Protein AF-A0A6N9V3D1-F1 (afdb_monomer)

pLDDT: mean 88.75, std 15.14, range [39.34, 98.69]

Mean predicted aligned error: 6.34 Å

Nearest PDB structures (foldseek):
  3opk-assembly1_A  TM=4.059E-01  e=7.162E-02  Salmonella enterica subsp. enterica serovar Typhimurium str. LT2
  3opk-assembly1_B  TM=4.345E-01  e=9.261E-02  Salmonella enterica subsp. enterica serovar Typhimurium str. LT2
  5mmm-assembly1_f  TM=3.338E-01  e=3.767E-02  Spinacia oleracea
  1osc-assembly3_E  TM=3.921E-01  e=1.277E-01  Rattus norvegicus
  4dq0-assembly1_A  TM=4.261E-01  e=1.564E+00  Escherichia coli O157:H7 str. Sakai

Structure (mmCIF, N/CA/C/O backbone):
data_AF-A0A6N9V3D1-F1
#
_entry.id   AF-A0A6N9V3D1-F1
#
loop_
_atom_site.group_PDB
_atom_site.id
_atom_site.type_symbol
_atom_site.label_atom_id
_atom_site.label_alt_id
_atom_site.label_comp_id
_atom_site.label_asym_id
_atom_site.label_entity_id
_atom_site.label_seq_id
_atom_site.pdbx_PDB_ins_code
_atom_site.Cartn_x
_atom_site.Cartn_y
_atom_site.Cartn_z
_atom_site.occupancy
_atom_site.B_iso_or_equiv
_atom_site.auth_seq_id
_atom_site.auth_comp_id
_atom_site.auth_asym_id
_atom_site.auth_atom_id
_atom_site.pdbx_PDB_model_num
ATOM 1 N N . ASP A 1 1 ? -20.544 15.950 12.264 1.00 56.53 1 ASP A N 1
ATOM 2 C CA . ASP A 1 1 ? -19.674 14.764 12.290 1.00 56.53 1 ASP A CA 1
ATOM 3 C C . ASP A 1 1 ? -20.059 13.751 11.237 1.00 56.53 1 ASP A C 1
ATOM 5 O O . ASP A 1 1 ? -20.995 12.992 11.438 1.00 56.53 1 ASP A O 1
ATOM 9 N N . GLN A 1 2 ? -19.350 13.744 10.110 1.00 68.81 2 GLN A N 1
ATOM 10 C CA . GLN A 1 2 ? -19.211 12.528 9.310 1.00 68.81 2 GLN A CA 1
ATOM 11 C C . GLN A 1 2 ? -17.824 11.979 9.624 1.00 68.81 2 GLN A C 1
ATOM 13 O O . GLN A 1 2 ? -16.835 12.691 9.456 1.00 68.81 2 GLN A O 1
ATOM 18 N N . ARG A 1 3 ? -17.765 10.756 10.147 1.00 84.12 3 ARG A N 1
ATOM 19 C CA . ARG A 1 3 ? -16.516 10.009 10.306 1.00 84.12 3 ARG A CA 1
ATOM 20 C C . ARG A 1 3 ? -16.415 9.030 9.142 1.00 84.12 3 ARG A C 1
ATOM 22 O O . ARG A 1 3 ? -17.437 8.584 8.626 1.00 84.12 3 ARG A O 1
ATOM 29 N N . PHE A 1 4 ? -15.198 8.745 8.698 1.00 91.00 4 PHE A N 1
ATOM 30 C CA . PHE A 1 4 ? -14.980 7.700 7.705 1.00 91.00 4 PHE A CA 1
ATOM 31 C C . PHE A 1 4 ? -14.994 6.343 8.404 1.00 91.00 4 PHE A C 1
ATOM 33 O O . PHE A 1 4 ? -14.264 6.161 9.370 1.00 91.00 4 PHE A O 1
ATOM 40 N N . GLU A 1 5 ? -15.777 5.400 7.886 1.00 94.38 5 GLU A N 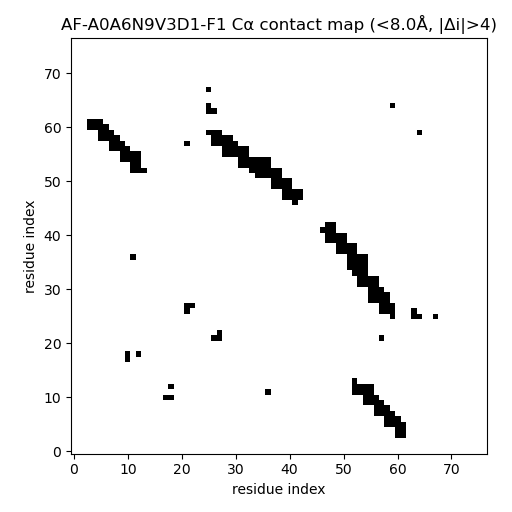1
ATOM 41 C CA . GLU A 1 5 ? -15.753 3.997 8.334 1.00 94.38 5 GLU A CA 1
ATOM 42 C C . GLU A 1 5 ? -14.473 3.277 7.877 1.00 94.38 5 GLU A C 1
ATOM 44 O O . GLU A 1 5 ? -14.063 2.288 8.467 1.00 94.38 5 GLU A O 1
ATOM 49 N N . ARG A 1 6 ? -13.840 3.762 6.798 1.00 94.56 6 ARG A N 1
ATOM 50 C CA . ARG A 1 6 ? -12.578 3.241 6.262 1.00 94.56 6 ARG A CA 1
ATOM 51 C C . ARG A 1 6 ? -11.895 4.289 5.396 1.00 94.56 6 ARG A C 1
ATOM 53 O O . ARG A 1 6 ? -12.521 4.863 4.502 1.00 94.56 6 ARG A O 1
ATOM 60 N N . LEU A 1 7 ? -10.601 4.490 5.614 1.00 94.81 7 LEU A N 1
ATOM 61 C CA . LEU A 1 7 ? -9.722 5.217 4.704 1.00 94.81 7 LEU A CA 1
ATOM 62 C C . LEU A 1 7 ? -8.864 4.209 3.940 1.00 94.81 7 LEU A C 1
ATOM 64 O O . LEU A 1 7 ? -8.173 3.403 4.550 1.00 94.81 7 LEU A O 1
ATOM 68 N N . GLU A 1 8 ? -8.892 4.262 2.609 1.00 97.38 8 GLU A N 1
ATOM 69 C CA . GLU A 1 8 ? -8.072 3.395 1.757 1.00 97.38 8 GLU A CA 1
ATOM 70 C C . GLU A 1 8 ? -6.968 4.200 1.062 1.00 97.38 8 GLU A C 1
ATOM 72 O O . GLU A 1 8 ? -7.222 5.258 0.480 1.00 97.38 8 GLU A O 1
ATOM 77 N N . MET A 1 9 ? -5.748 3.663 1.053 1.00 97.06 9 MET A N 1
ATOM 78 C CA . MET A 1 9 ? -4.638 4.179 0.254 1.00 97.06 9 MET A CA 1
ATOM 79 C C . MET A 1 9 ? -3.966 3.059 -0.538 1.00 97.06 9 MET A C 1
ATOM 81 O O . MET A 1 9 ? -4.062 1.880 -0.205 1.00 97.06 9 MET A O 1
ATOM 85 N N . ARG A 1 10 ? -3.272 3.423 -1.620 1.00 98.19 10 ARG A N 1
ATOM 86 C CA . ARG A 1 10 ? -2.595 2.454 -2.489 1.00 98.19 10 ARG A CA 1
ATOM 87 C C . ARG A 1 10 ? -1.176 2.894 -2.785 1.00 98.19 10 ARG A C 1
ATOM 89 O O . ARG A 1 10 ? -0.948 4.042 -3.166 1.00 98.19 10 ARG A O 1
ATOM 96 N N . THR A 1 11 ? -0.237 1.965 -2.675 1.00 98.38 11 THR A N 1
ATOM 97 C CA . THR A 1 11 ? 1.166 2.181 -3.048 1.00 98.38 11 THR A CA 1
ATOM 98 C C . THR A 1 11 ? 1.534 1.265 -4.205 1.00 98.38 11 THR A C 1
ATOM 100 O O . THR A 1 11 ? 1.018 0.155 -4.318 1.00 98.38 11 THR A O 1
ATOM 103 N N . ALA A 1 12 ? 2.423 1.718 -5.091 1.00 97.88 12 ALA A N 1
ATOM 104 C CA . ALA A 1 12 ? 3.029 0.805 -6.055 1.00 97.88 12 ALA A CA 1
ATOM 105 C C . ALA A 1 12 ? 3.887 -0.222 -5.300 1.00 97.88 12 ALA A C 1
ATOM 107 O O . ALA A 1 12 ? 4.632 0.151 -4.390 1.00 97.88 12 ALA A O 1
ATOM 108 N N . ALA A 1 13 ? 3.835 -1.493 -5.698 1.00 96.81 13 ALA A N 1
ATOM 109 C CA . ALA A 1 13 ? 4.592 -2.559 -5.036 1.00 96.81 13 ALA A CA 1
ATOM 110 C C . ALA A 1 13 ? 6.119 -2.338 -5.082 1.00 96.81 13 ALA A C 1
ATOM 112 O O . ALA A 1 13 ? 6.837 -2.799 -4.201 1.00 96.81 13 ALA A O 1
ATOM 113 N N . GLY A 1 14 ? 6.613 -1.585 -6.072 1.00 95.62 14 GLY A N 1
ATOM 114 C CA . GLY A 1 14 ? 8.018 -1.168 -6.152 1.00 95.62 14 GLY A CA 1
ATOM 115 C C . GLY A 1 14 ? 8.370 0.090 -5.344 1.00 95.62 14 GLY A C 1
ATOM 116 O O . GLY A 1 14 ? 9.546 0.400 -5.190 1.00 95.62 14 GLY A O 1
ATOM 117 N N . ASN A 1 15 ? 7.388 0.832 -4.820 1.00 97.12 15 ASN A N 1
ATOM 118 C CA . ASN A 1 15 ? 7.630 2.040 -4.029 1.00 97.12 15 ASN A CA 1
ATOM 119 C C . ASN A 1 15 ? 7.719 1.696 -2.536 1.00 97.12 15 ASN A C 1
ATOM 121 O O . ASN A 1 15 ? 6.795 1.950 -1.762 1.00 97.12 15 ASN A O 1
ATOM 125 N N . THR A 1 16 ? 8.844 1.103 -2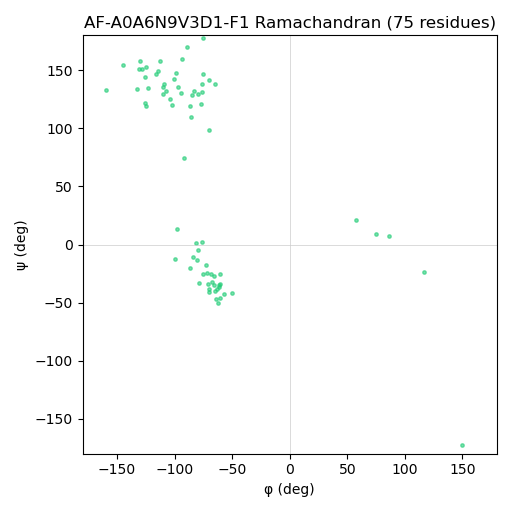.140 1.00 97.56 16 THR A N 1
ATOM 126 C CA . THR A 1 16 ? 9.099 0.669 -0.758 1.00 97.56 16 THR A CA 1
ATOM 127 C C . THR A 1 16 ? 9.057 1.826 0.238 1.00 97.56 16 THR A C 1
ATOM 129 O O . THR A 1 16 ? 8.556 1.651 1.345 1.00 97.56 16 THR A O 1
ATOM 132 N N . ALA A 1 17 ? 9.488 3.029 -0.155 1.00 98.19 17 ALA A N 1
ATOM 133 C CA . ALA A 1 17 ? 9.411 4.219 0.690 1.00 98.19 17 ALA A CA 1
ATOM 134 C C . ALA A 1 17 ? 7.960 4.553 1.077 1.00 98.19 17 ALA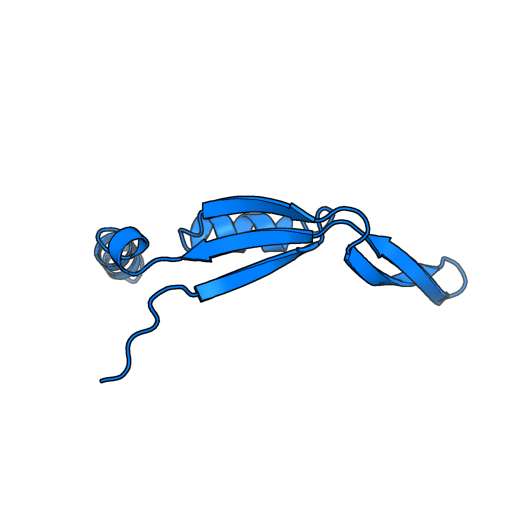 A C 1
ATOM 136 O O . ALA A 1 17 ? 7.663 4.759 2.251 1.00 98.19 17 ALA A O 1
ATOM 137 N N . ALA A 1 18 ? 7.033 4.536 0.117 1.00 97.44 18 ALA A N 1
ATOM 138 C CA . ALA A 1 18 ? 5.620 4.769 0.405 1.00 97.44 18 ALA A CA 1
ATOM 139 C C . ALA A 1 18 ? 4.991 3.638 1.240 1.00 97.44 18 ALA A C 1
ATOM 141 O O . ALA A 1 18 ? 4.115 3.905 2.058 1.00 97.44 18 ALA A O 1
ATOM 142 N N . GLN A 1 19 ? 5.442 2.388 1.076 1.00 98.06 19 GLN A N 1
ATOM 143 C CA . GLN A 1 19 ? 4.997 1.275 1.928 1.00 98.06 19 GLN A CA 1
ATOM 144 C C . GLN A 1 19 ? 5.432 1.473 3.383 1.00 98.06 19 GLN A C 1
ATOM 146 O O . GLN A 1 19 ? 4.645 1.239 4.292 1.00 98.06 19 GLN A O 1
ATOM 151 N N . GLN A 1 20 ? 6.656 1.960 3.606 1.00 97.31 20 GLN A N 1
ATOM 152 C CA . GLN A 1 20 ? 7.143 2.297 4.944 1.00 97.31 20 GLN A CA 1
ATOM 153 C C . GLN A 1 20 ? 6.328 3.423 5.584 1.00 97.31 20 GLN A C 1
ATOM 155 O O . GLN A 1 20 ? 6.055 3.368 6.779 1.00 97.31 20 GLN A O 1
ATOM 160 N N . VAL A 1 21 ? 5.912 4.425 4.802 1.00 96.81 21 VAL A N 1
ATOM 161 C CA . VAL A 1 21 ? 5.000 5.466 5.297 1.00 96.81 21 VAL A CA 1
ATOM 162 C C . VAL A 1 21 ? 3.667 4.850 5.715 1.00 96.81 21 VAL A C 1
ATOM 164 O O . VAL A 1 21 ? 3.267 5.066 6.850 1.00 96.81 21 VAL A O 1
ATOM 167 N N . ALA A 1 22 ? 3.037 4.034 4.862 1.00 95.88 22 ALA A N 1
ATOM 168 C CA . ALA A 1 22 ? 1.761 3.386 5.180 1.00 95.88 22 ALA A CA 1
ATOM 169 C C . ALA A 1 22 ? 1.835 2.539 6.467 1.00 95.88 22 ALA A C 1
ATOM 171 O O . ALA A 1 22 ? 0.953 2.622 7.314 1.00 95.88 22 ALA A O 1
ATOM 172 N N . GLN A 1 23 ? 2.920 1.781 6.655 1.00 93.50 23 GLN A N 1
ATOM 173 C CA . GLN A 1 23 ? 3.144 1.001 7.878 1.00 93.50 23 GLN A CA 1
ATOM 174 C C . GLN A 1 23 ? 3.293 1.897 9.112 1.00 93.50 23 GLN A C 1
ATOM 176 O O . GLN A 1 23 ? 2.672 1.648 10.140 1.00 93.50 23 GLN A O 1
ATOM 181 N N . LYS A 1 24 ? 4.100 2.960 9.017 1.00 92.25 24 LYS A N 1
ATOM 182 C CA . LYS A 1 24 ? 4.351 3.879 10.138 1.00 92.25 24 LYS A CA 1
ATOM 183 C C . LYS A 1 24 ? 3.134 4.713 10.520 1.00 92.25 24 LYS A C 1
ATOM 185 O O . LYS A 1 24 ? 3.046 5.145 11.661 1.00 92.25 24 LYS A O 1
ATOM 190 N N . THR A 1 25 ? 2.211 4.941 9.590 1.00 89.25 25 THR A N 1
ATOM 191 C CA . THR A 1 25 ? 0.933 5.603 9.874 1.00 89.25 25 THR A CA 1
ATOM 192 C C . THR A 1 25 ? -0.117 4.654 10.454 1.00 89.25 25 THR A C 1
ATOM 194 O O . THR A 1 25 ? -1.233 5.092 10.701 1.00 89.25 25 THR A O 1
ATOM 197 N N . GLY A 1 26 ? 0.220 3.376 10.664 1.00 90.75 26 GLY A N 1
ATOM 198 C CA . GLY A 1 26 ? -0.681 2.372 11.232 1.00 90.75 26 GLY A CA 1
ATOM 199 C C . GLY A 1 26 ? -1.580 1.673 10.211 1.00 90.75 26 GLY A C 1
ATOM 200 O O . GLY A 1 26 ? -2.458 0.919 10.609 1.00 90.75 26 GLY A O 1
ATOM 201 N N . CYS A 1 27 ? -1.390 1.890 8.904 1.00 95.50 27 CYS A N 1
ATOM 202 C CA . CYS A 1 27 ? -2.238 1.249 7.903 1.00 95.50 27 CYS A CA 1
ATOM 203 C C . CYS A 1 27 ? -1.971 -0.259 7.830 1.00 95.50 27 CYS A C 1
ATOM 205 O O . CYS A 1 27 ? -0.821 -0.711 7.818 1.00 95.50 27 CYS A O 1
ATOM 207 N N . ILE A 1 28 ? -3.037 -1.032 7.645 1.00 95.19 28 ILE A N 1
ATOM 208 C CA . ILE A 1 28 ? -2.983 -2.486 7.490 1.00 95.19 28 ILE A CA 1
ATOM 209 C C . ILE A 1 28 ? -2.998 -2.838 6.002 1.00 95.19 28 ILE A C 1
ATOM 211 O O . ILE A 1 28 ? -3.771 -2.281 5.228 1.00 95.19 28 ILE A O 1
ATOM 215 N N . SER A 1 29 ? -2.134 -3.768 5.585 1.00 97.25 29 SER A N 1
ATOM 216 C CA . SER A 1 29 ? -2.119 -4.289 4.213 1.00 97.25 29 SER A CA 1
ATOM 217 C C . SER A 1 29 ? -3.261 -5.287 4.007 1.00 97.25 29 SER A C 1
ATOM 219 O O . SER A 1 29 ? -3.270 -6.348 4.626 1.00 97.25 29 SER A O 1
ATOM 221 N N . GLU A 1 30 ? -4.157 -5.013 3.063 1.00 98.12 30 GLU A N 1
ATOM 222 C CA . GLU A 1 30 ? -5.323 -5.861 2.763 1.00 98.12 30 GLU A CA 1
ATOM 223 C C . GLU A 1 30 ? -5.116 -6.775 1.545 1.00 98.12 30 GLU A C 1
ATOM 225 O O . GLU A 1 30 ? -5.900 -7.691 1.300 1.00 98.12 30 GLU A O 1
ATOM 230 N N . GLY A 1 31 ? -4.064 -6.547 0.756 1.00 98.31 31 GLY A N 1
ATOM 231 C CA . GLY A 1 31 ? -3.738 -7.396 -0.386 1.00 98.31 31 GLY A CA 1
ATOM 232 C C . GLY A 1 31 ? -3.045 -6.665 -1.528 1.00 98.31 31 GLY A C 1
ATOM 233 O O . GLY A 1 31 ? -2.665 -5.498 -1.424 1.00 98.31 31 GLY A O 1
ATOM 234 N N . VAL A 1 32 ? -2.873 -7.383 -2.641 1.00 98.62 32 VAL A N 1
ATOM 235 C CA . VAL A 1 32 ? -2.165 -6.896 -3.832 1.00 98.62 32 VAL A CA 1
ATOM 236 C C . VAL A 1 32 ? -3.056 -7.008 -5.065 1.00 98.62 32 VAL A C 1
ATOM 238 O O . VAL A 1 32 ? -3.426 -8.105 -5.482 1.00 98.62 32 VAL A O 1
ATOM 241 N N . LEU A 1 33 ? -3.341 -5.872 -5.699 1.00 98.56 33 LEU A N 1
ATOM 242 C CA . LEU A 1 33 ? -3.992 -5.806 -7.004 1.00 98.56 33 LEU A CA 1
ATOM 243 C C . LEU A 1 33 ? -2.930 -5.919 -8.104 1.00 98.56 33 LEU A C 1
ATOM 245 O O . LEU A 1 33 ? -2.137 -4.997 -8.314 1.00 98.56 33 LEU A O 1
ATOM 249 N N . ARG A 1 34 ? -2.911 -7.052 -8.812 1.00 98.38 34 ARG A N 1
ATOM 250 C CA . ARG A 1 34 ? -1.895 -7.354 -9.831 1.00 98.38 34 ARG A CA 1
ATOM 251 C C . ARG A 1 34 ? -2.131 -6.583 -11.132 1.00 98.38 34 ARG A C 1
ATOM 253 O O . ARG A 1 34 ? -3.244 -6.574 -11.650 1.00 98.38 34 ARG A O 1
ATOM 260 N N . GLY A 1 35 ? -1.094 -5.934 -11.665 1.00 97.44 35 GLY A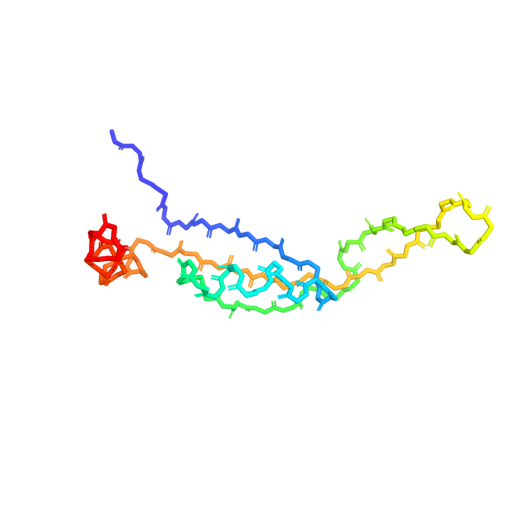 N 1
ATOM 261 C CA . GLY A 1 35 ? -1.152 -5.173 -12.923 1.00 97.44 35 GLY A CA 1
ATOM 262 C C . GLY A 1 35 ? -2.195 -4.043 -12.945 1.00 97.44 35 GLY A C 1
ATOM 263 O O . GLY A 1 35 ? -2.638 -3.616 -14.018 1.00 97.44 35 GLY A O 1
ATOM 264 N N . ALA A 1 36 ? -2.618 -3.569 -11.772 1.00 97.56 36 ALA A N 1
ATOM 265 C CA . ALA A 1 36 ? -3.775 -2.692 -11.619 1.00 97.56 36 ALA A CA 1
ATOM 266 C C . ALA A 1 36 ? -3.485 -1.217 -11.931 1.00 97.56 36 ALA A C 1
ATOM 268 O O . ALA A 1 36 ? -4.415 -0.430 -12.107 1.00 97.56 36 ALA A O 1
ATOM 269 N N . ARG A 1 37 ? -2.208 -0.825 -12.032 1.00 97.31 37 ARG A N 1
ATOM 270 C CA . ARG A 1 37 ? -1.802 0.549 -12.348 1.00 97.31 37 ARG A CA 1
ATOM 271 C C . ARG A 1 37 ? -0.912 0.601 -13.581 1.00 97.31 37 ARG A C 1
ATOM 273 O O . ARG A 1 37 ? 0.050 -0.151 -13.674 1.00 97.31 37 ARG A O 1
ATOM 280 N N . ILE A 1 38 ? -1.194 1.538 -14.489 1.00 97.19 38 ILE A N 1
ATOM 281 C CA . ILE A 1 38 ? -0.214 2.009 -15.478 1.00 97.19 38 ILE A CA 1
ATOM 282 C C . ILE A 1 38 ? 0.590 3.137 -14.822 1.00 97.19 38 ILE A C 1
ATOM 284 O O . ILE A 1 38 ? 0.022 4.143 -14.377 1.00 97.19 38 ILE A O 1
ATOM 288 N N . ALA A 1 39 ? 1.899 2.935 -14.706 1.00 94.19 39 ALA A N 1
ATOM 289 C CA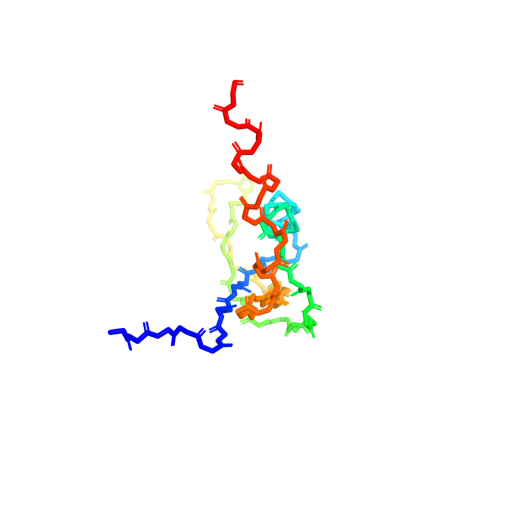 . ALA A 1 39 ? 2.859 3.900 -14.191 1.00 94.19 39 ALA A CA 1
ATOM 290 C C . ALA A 1 39 ? 3.793 4.360 -15.314 1.00 94.19 39 ALA A C 1
ATOM 292 O O . ALA A 1 39 ? 3.958 3.669 -16.318 1.00 94.19 39 ALA A O 1
ATOM 293 N N . ARG A 1 40 ? 4.400 5.535 -15.133 1.00 95.19 4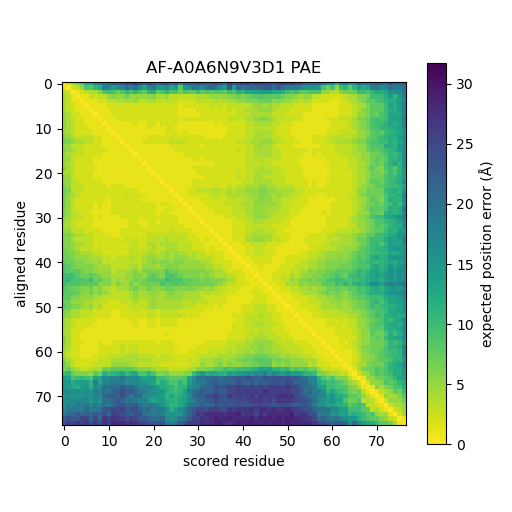0 ARG A N 1
ATOM 294 C CA . ARG A 1 40 ? 5.394 6.080 -16.060 1.00 95.19 40 ARG A CA 1
ATOM 295 C C . ARG A 1 40 ? 6.770 6.030 -15.417 1.00 95.19 40 ARG A C 1
ATOM 297 O O . ARG A 1 40 ? 6.902 6.379 -14.246 1.00 95.19 40 ARG A O 1
ATOM 304 N N . THR A 1 41 ? 7.776 5.641 -16.186 1.00 94.31 41 THR A N 1
ATOM 305 C CA . THR A 1 41 ? 9.186 5.697 -15.788 1.00 94.31 41 THR A CA 1
ATOM 306 C C . THR A 1 41 ? 10.004 6.416 -16.849 1.00 94.31 41 THR A C 1
ATOM 308 O O . THR A 1 41 ? 9.648 6.398 -18.029 1.00 94.31 41 THR A O 1
ATOM 311 N N . ARG A 1 42 ? 11.095 7.059 -16.431 1.00 96.06 42 ARG A N 1
ATOM 312 C CA . ARG A 1 42 ? 12.100 7.566 -17.366 1.00 96.06 42 ARG A CA 1
ATOM 313 C C . ARG A 1 42 ? 12.953 6.406 -17.867 1.00 96.06 42 ARG A C 1
ATOM 315 O O . ARG A 1 42 ? 13.318 5.527 -17.088 1.00 96.06 42 ARG A O 1
ATOM 322 N N . THR A 1 43 ? 13.237 6.415 -19.157 1.00 95.94 43 THR A N 1
ATOM 323 C CA . THR A 1 43 ? 14.201 5.534 -19.825 1.00 95.94 43 THR A CA 1
ATOM 324 C C . THR A 1 43 ? 15.593 6.172 -19.824 1.00 95.94 43 THR A C 1
ATOM 326 O O . THR A 1 43 ? 15.748 7.346 -19.482 1.00 95.94 43 THR A O 1
ATOM 329 N N . GLU A 1 44 ? 16.616 5.408 -20.213 1.00 96.00 44 GLU A N 1
ATOM 330 C CA . GLU A 1 44 ? 18.016 5.869 -20.251 1.00 96.00 44 GLU A CA 1
ATOM 331 C C . GLU A 1 44 ? 18.241 7.040 -21.218 1.00 96.00 44 GLU A C 1
ATOM 333 O O . GLU A 1 44 ? 19.008 7.951 -20.921 1.00 96.00 44 GLU A O 1
ATOM 338 N N . ASP A 1 45 ? 17.520 7.060 -22.342 1.00 96.25 45 ASP A N 1
ATOM 339 C CA . ASP A 1 45 ? 17.531 8.157 -23.320 1.00 96.25 45 ASP A CA 1
ATOM 340 C C . ASP A 1 45 ? 16.718 9.384 -22.864 1.00 96.25 45 ASP A C 1
ATOM 342 O O . ASP A 1 45 ? 16.576 10.366 -23.593 1.00 96.25 45 ASP A O 1
ATOM 346 N N . GLY A 1 46 ? 16.161 9.334 -21.653 1.00 96.19 46 GLY A N 1
ATOM 347 C CA . GLY A 1 46 ? 15.351 10.394 -21.090 1.00 96.19 46 GLY A CA 1
ATOM 348 C C . GLY A 1 46 ? 13.948 10.480 -21.680 1.00 96.19 46 GLY A C 1
ATOM 349 O O . GLY A 1 46 ? 13.251 11.434 -21.354 1.00 96.19 46 GLY A O 1
ATOM 350 N N . SER A 1 47 ? 13.475 9.539 -22.497 1.00 97.25 47 SER A N 1
ATOM 351 C CA . SER A 1 47 ? 12.0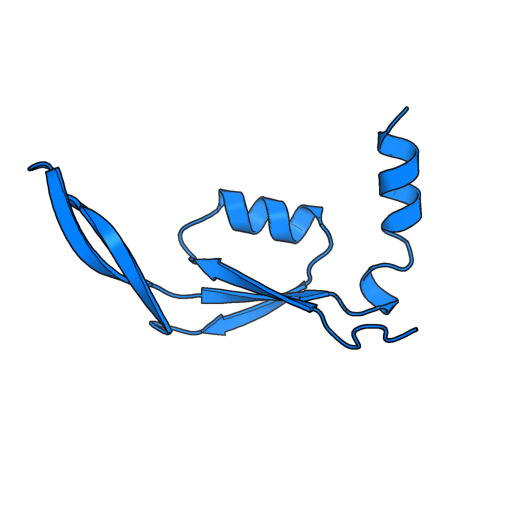58 9.466 -22.872 1.00 97.25 47 SER A CA 1
ATOM 352 C C . SER A 1 47 ? 11.185 8.914 -21.721 1.00 97.25 47 SER A C 1
ATOM 354 O O . SER A 1 47 ? 11.660 8.669 -20.606 1.00 97.25 47 SER A O 1
ATOM 356 N N . TRP A 1 48 ? 9.866 8.841 -21.926 1.00 97.50 48 TRP A N 1
ATOM 357 C CA . TRP A 1 48 ? 8.930 8.247 -20.964 1.00 97.50 48 TRP A CA 1
ATOM 358 C C . TRP A 1 48 ? 8.438 6.907 -21.497 1.00 97.50 48 TRP A C 1
ATOM 360 O O . TRP A 1 48 ? 7.956 6.836 -22.625 1.00 97.50 48 TRP A O 1
ATOM 370 N N . ALA A 1 49 ? 8.476 5.881 -20.653 1.00 97.44 49 ALA A N 1
ATOM 371 C CA . ALA A 1 49 ? 7.857 4.591 -20.918 1.00 97.44 49 ALA A CA 1
ATOM 372 C C . ALA A 1 49 ? 6.719 4.327 -19.929 1.00 97.44 49 ALA A C 1
ATOM 374 O O . ALA A 1 49 ? 6.764 4.758 -18.771 1.00 97.44 49 ALA A O 1
ATOM 375 N N . GLU A 1 50 ? 5.706 3.594 -20.384 1.00 97.50 50 GLU A N 1
ATOM 376 C CA . GLU A 1 50 ? 4.616 3.103 -19.546 1.00 97.50 50 GLU A CA 1
ATOM 377 C C . GLU A 1 50 ? 4.837 1.637 -19.186 1.00 97.50 50 GLU A C 1
ATOM 379 O O . GLU A 1 50 ? 5.281 0.838 -20.007 1.00 97.50 50 GLU A O 1
ATOM 384 N N . PHE A 1 51 ? 4.493 1.268 -17.957 1.00 95.38 51 PHE A N 1
ATOM 385 C CA . PHE A 1 51 ? 4.520 -0.122 -17.518 1.00 95.38 51 PHE A CA 1
ATOM 386 C C . PHE A 1 51 ? 3.379 -0.410 -16.545 1.00 95.38 51 PHE A C 1
ATOM 388 O O . PHE A 1 51 ? 2.860 0.483 -15.868 1.00 95.38 51 PHE A O 1
ATOM 395 N N . ARG A 1 52 ? 2.973 -1.680 -16.481 1.00 97.62 52 ARG A N 1
ATOM 396 C CA . ARG A 1 52 ? 1.994 -2.161 -15.503 1.00 97.62 52 ARG A CA 1
ATOM 397 C C . ARG A 1 52 ? 2.701 -2.469 -14.190 1.00 97.62 52 ARG A C 1
ATOM 399 O O . ARG A 1 52 ? 3.719 -3.152 -14.184 1.00 97.62 52 ARG A O 1
ATOM 406 N N . THR A 1 53 ? 2.150 -1.985 -13.085 1.00 97.25 53 THR A N 1
ATOM 407 C CA . THR A 1 53 ? 2.647 -2.276 -11.740 1.00 97.25 53 THR A CA 1
ATOM 408 C C . THR A 1 53 ? 1.514 -2.711 -10.824 1.00 97.25 53 THR A C 1
ATOM 410 O O . THR A 1 53 ? 0.350 -2.329 -11.004 1.00 97.25 53 THR A O 1
ATOM 413 N N . ASP A 1 54 ? 1.880 -3.529 -9.848 1.00 98.62 54 ASP A N 1
ATOM 414 C CA . ASP A 1 54 ? 0.987 -3.985 -8.800 1.00 98.62 54 ASP A CA 1
ATOM 415 C C . ASP A 1 54 ? 0.745 -2.861 -7.793 1.00 98.62 54 ASP A C 1
ATOM 417 O O . ASP A 1 54 ? 1.636 -2.052 -7.509 1.00 98.62 54 ASP A O 1
ATOM 421 N N . LEU A 1 55 ? -0.459 -2.833 -7.229 1.00 98.56 55 LEU A N 1
ATOM 422 C CA . LEU A 1 55 ? -0.802 -1.945 -6.127 1.00 98.56 55 LEU A CA 1
ATOM 423 C C . LEU A 1 55 ? -0.997 -2.755 -4.855 1.00 98.56 55 LEU A C 1
ATOM 425 O O . LEU A 1 55 ? -1.771 -3.708 -4.851 1.00 98.56 55 LEU A O 1
ATOM 429 N N . ILE A 1 56 ? -0.341 -2.343 -3.776 1.00 98.62 56 ILE A N 1
ATOM 430 C CA . ILE A 1 56 ? -0.678 -2.811 -2.434 1.00 98.62 56 ILE A CA 1
ATOM 431 C C . ILE A 1 56 ? -1.811 -1.926 -1.922 1.00 98.62 56 ILE A C 1
ATOM 433 O O . ILE A 1 56 ? -1.714 -0.696 -2.005 1.00 98.62 56 ILE A O 1
ATOM 437 N N . VAL A 1 57 ? -2.883 -2.554 -1.447 1.00 98.69 57 VAL A N 1
ATOM 438 C CA . VAL A 1 57 ? -4.037 -1.878 -0.848 1.00 98.69 57 VAL A CA 1
ATOM 439 C C . VAL A 1 57 ? -3.842 -1.837 0.657 1.00 98.69 57 VAL A C 1
ATOM 441 O O . VAL A 1 57 ? -3.517 -2.857 1.266 1.00 98.69 57 VAL A O 1
ATOM 444 N N . TRP A 1 58 ? -4.024 -0.650 1.226 1.00 98.50 58 TRP A N 1
ATOM 445 C CA . TRP A 1 58 ? -3.904 -0.404 2.653 1.00 98.50 58 TRP A CA 1
ATOM 446 C C . TRP A 1 58 ? -5.176 0.243 3.181 1.00 98.50 58 TRP A C 1
ATOM 448 O O . TRP A 1 58 ? -5.739 1.110 2.503 1.00 98.50 58 TRP A O 1
ATOM 458 N N . SER A 1 59 ? -5.561 -0.102 4.404 1.00 96.75 59 SER A N 1
ATOM 459 C CA . SER A 1 59 ? -6.692 0.499 5.105 1.00 96.75 59 SER A CA 1
ATOM 460 C C . SER A 1 59 ? -6.311 1.057 6.467 1.00 96.75 59 SER A C 1
ATOM 462 O O . SER A 1 59 ? -5.386 0.571 7.117 1.00 96.75 59 SER A O 1
ATOM 464 N N . LEU A 1 60 ? -7.076 2.058 6.890 1.00 94.38 60 LEU A N 1
ATOM 465 C CA . LEU A 1 60 ? -7.235 2.468 8.279 1.00 94.38 60 LEU A CA 1
ATOM 466 C C . LEU A 1 60 ? -8.728 2.466 8.595 1.00 94.38 60 LEU A C 1
ATOM 468 O O . LEU A 1 60 ? -9.504 3.160 7.925 1.00 94.38 60 LEU A O 1
ATOM 472 N N . LEU A 1 61 ? -9.116 1.686 9.592 1.00 92.56 61 LEU A N 1
ATOM 473 C CA . LEU A 1 61 ? -10.423 1.749 10.228 1.00 92.56 61 LEU A CA 1
ATOM 474 C C . LEU A 1 61 ? -10.351 2.658 11.467 1.00 92.56 61 LEU A C 1
ATOM 476 O O . LEU A 1 61 ? -9.255 2.910 11.977 1.00 92.56 61 LEU A O 1
ATOM 480 N N . PRO A 1 62 ? -11.484 3.191 11.957 1.00 90.81 62 PRO A N 1
ATOM 481 C CA . PRO A 1 62 ? -11.513 3.972 13.190 1.00 90.81 62 PRO A CA 1
ATOM 482 C C . PRO A 1 62 ? -10.814 3.280 14.369 1.00 90.81 62 PRO A C 1
ATOM 484 O O . PRO A 1 62 ? -10.050 3.932 15.075 1.00 90.81 62 PRO A O 1
ATOM 487 N N . GLU A 1 63 ? -11.010 1.971 14.533 1.00 89.00 63 GLU A N 1
ATOM 488 C CA . GLU A 1 63 ? -10.385 1.156 15.578 1.00 89.00 63 GLU A CA 1
ATOM 489 C C . GLU A 1 63 ? -8.858 1.038 15.441 1.00 89.00 63 GLU A C 1
ATOM 491 O O . GLU A 1 63 ? -8.167 0.919 16.447 1.00 89.00 63 GLU A O 1
ATOM 496 N N . ASP A 1 64 ? -8.304 1.148 14.229 1.00 86.38 64 ASP A N 1
ATOM 497 C CA . ASP A 1 64 ? -6.851 1.082 14.007 1.00 86.38 64 ASP A CA 1
ATOM 498 C C . ASP A 1 64 ? -6.135 2.351 14.506 1.00 86.38 64 ASP A C 1
ATOM 500 O O . ASP A 1 64 ? -4.919 2.365 14.702 1.00 86.38 64 ASP A O 1
ATOM 504 N N . LEU A 1 65 ? -6.884 3.441 14.708 1.00 77.94 65 LEU A N 1
ATOM 505 C CA . LEU A 1 65 ? -6.372 4.699 15.255 1.00 77.94 65 LEU A CA 1
ATOM 506 C C . LEU A 1 65 ? -6.394 4.718 16.790 1.00 77.94 65 LEU A C 1
ATOM 508 O O . LEU A 1 65 ? -5.666 5.509 17.404 1.00 77.94 65 LEU A O 1
ATOM 512 N N . GLU A 1 66 ? -7.207 3.860 17.410 1.00 74.44 66 GLU A N 1
ATOM 513 C CA . GLU A 1 66 ? -7.311 3.718 18.861 1.00 74.44 66 GLU A CA 1
ATOM 514 C C . GLU A 1 66 ? -6.013 3.073 19.393 1.00 74.44 66 GLU A C 1
ATOM 516 O O . GLU A 1 66 ? -5.792 1.872 19.293 1.00 74.44 66 GLU A O 1
ATOM 521 N N . GLY A 1 67 ? -5.099 3.907 19.907 1.00 62.47 67 GLY A N 1
ATOM 522 C CA . GLY A 1 67 ? -3.769 3.512 20.407 1.00 62.47 67 GLY A CA 1
ATOM 523 C C . GLY A 1 67 ? -2.587 4.109 19.628 1.00 62.47 67 GLY A C 1
ATOM 524 O O . GLY A 1 67 ? -1.518 4.318 20.197 1.00 62.47 67 GLY A O 1
ATOM 525 N N . VAL A 1 68 ? -2.776 4.490 18.358 1.00 62.41 68 VAL A N 1
ATOM 526 C CA . VAL A 1 68 ? -1.750 5.191 17.550 1.00 62.41 68 VAL A CA 1
ATOM 527 C C . VAL A 1 68 ? -1.693 6.684 17.899 1.00 62.41 68 VAL A C 1
ATOM 529 O O . VAL A 1 68 ? -0.622 7.296 17.891 1.00 62.41 68 VAL A O 1
ATOM 532 N N . GLY A 1 69 ? -2.841 7.275 18.254 1.00 58.78 69 GLY A N 1
ATOM 533 C CA . GLY A 1 69 ? -2.948 8.691 18.622 1.00 58.78 69 GLY A CA 1
ATOM 534 C C . GLY A 1 69 ? -2.129 9.087 19.857 1.00 58.78 69 GLY A C 1
ATOM 535 O O . GLY A 1 69 ? -1.541 10.167 19.870 1.00 58.78 69 GLY A O 1
ATOM 536 N N . GLU A 1 70 ? -2.030 8.209 20.859 1.00 56.47 70 GLU A N 1
ATOM 537 C CA . GLU A 1 70 ? -1.222 8.445 22.067 1.00 56.47 70 GLU A CA 1
ATOM 538 C C . GLU A 1 70 ? 0.282 8.397 21.748 1.00 56.47 70 GLU A C 1
ATOM 540 O O . GLU A 1 70 ? 1.035 9.277 22.157 1.00 56.47 70 GLU A O 1
ATOM 545 N N . GLN A 1 71 ? 0.712 7.451 20.909 1.00 56.19 71 GLN A N 1
ATOM 546 C CA . GLN A 1 71 ? 2.116 7.283 20.526 1.00 56.19 71 GLN A CA 1
ATOM 547 C C . GLN A 1 71 ? 2.630 8.410 19.607 1.00 56.19 71 GLN A C 1
ATOM 549 O O . GLN A 1 71 ? 3.782 8.836 19.714 1.00 56.19 71 GLN A O 1
ATOM 554 N N . LEU A 1 72 ? 1.770 8.946 18.731 1.00 58.34 72 LEU A N 1
ATOM 555 C CA . LEU A 1 72 ? 2.087 10.130 17.926 1.00 58.34 72 LEU A CA 1
ATOM 556 C C . LEU A 1 72 ? 2.165 11.403 18.783 1.00 58.34 72 LEU A C 1
ATOM 558 O O . LEU A 1 72 ? 3.054 12.223 18.547 1.00 58.34 72 LEU A O 1
ATOM 562 N N . ALA A 1 73 ? 1.292 11.549 19.787 1.00 57.22 73 ALA A N 1
ATOM 563 C CA . ALA A 1 73 ? 1.307 12.683 20.712 1.00 57.22 73 ALA A CA 1
ATOM 564 C C . ALA A 1 73 ? 2.572 12.719 21.593 1.00 57.22 73 ALA A C 1
ATOM 566 O O . ALA A 1 73 ? 3.097 13.800 21.850 1.00 57.22 73 ALA A O 1
ATOM 567 N N . GLU A 1 74 ? 3.106 11.562 21.998 1.00 55.22 74 GLU A N 1
ATOM 568 C CA . GLU A 1 74 ? 4.352 11.472 22.780 1.00 55.22 74 GLU A CA 1
ATOM 569 C C . GLU A 1 74 ? 5.626 11.716 21.949 1.00 55.22 74 GLU A C 1
ATOM 571 O O . GLU A 1 74 ? 6.637 12.169 22.480 1.00 55.22 74 GLU A O 1
ATOM 576 N N . SER A 1 75 ? 5.591 11.467 20.636 1.00 57.62 75 SER A N 1
ATOM 577 C CA . SER A 1 75 ? 6.750 11.653 19.743 1.00 57.62 75 SER A CA 1
ATOM 578 C C . SER A 1 75 ? 7.009 13.106 19.305 1.00 57.62 75 SER A C 1
ATOM 580 O O . SER A 1 75 ? 7.994 13.373 18.617 1.00 57.62 75 SER A O 1
ATOM 582 N N . GLY A 1 76 ? 6.125 14.036 19.682 1.00 51.59 76 GLY A N 1
ATOM 583 C CA . GLY A 1 76 ? 6.197 15.461 19.337 1.00 51.59 76 GLY A CA 1
ATOM 584 C C . GLY A 1 76 ? 6.807 16.373 20.413 1.00 51.59 76 GLY A C 1
ATOM 585 O O . GLY A 1 76 ? 6.616 17.586 20.318 1.00 51.59 76 GLY A O 1
ATOM 586 N N . GLY A 1 77 ? 7.469 15.807 21.432 1.00 39.34 77 GLY A N 1
ATOM 587 C CA . GLY A 1 77 ? 8.112 16.524 22.547 1.00 39.34 77 GLY A CA 1
ATOM 588 C C . GLY A 1 77 ? 9.574 16.887 22.319 1.00 39.34 77 GLY A C 1
ATOM 589 O O . GLY A 1 77 ? 10.306 16.062 21.728 1.00 39.34 77 GLY A O 1
#

Secondary structure (DSSP, 8-state):
-PPPS-EEEEEETT-HHHHHHHHHTTPEEEEEEEEEEEEEEE-TTS-EEEEEEEEEEEEE-HHHHTTHHHHHHHTT-

Foldseek 3Di:
DDDDQKDKDKDFPPPVVVVVVCVLQQWDFPDKDFLPDWDWDADPVRDIDTDGTIITMTMDGPVSCVPVVVVVVVVPD

Radius of gyration: 16.33 Å; Cα contacts (8 Å, |Δi|>4): 109; chains: 1; bounding box: 38×24×46 Å

Solvent-accessible surface area (backbone atoms only — not comparable to full-atom values): 4670 Å² total; per-residue (Å²): 138,87,78,70,78,60,49,78,51,76,35,51,68,85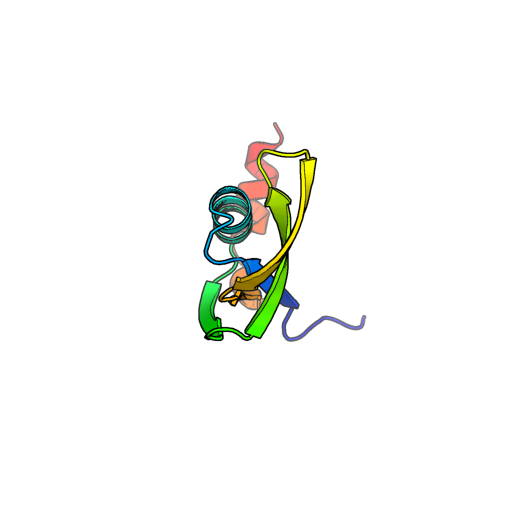,40,57,70,56,49,52,49,41,51,75,75,54,35,44,80,77,47,72,44,75,62,71,35,84,45,78,45,76,46,95,88,66,48,80,45,79,46,69,38,35,31,35,36,30,38,39,41,64,72,58,47,69,70,49,59,62,58,56,62,64,70,74,114

Organism: Streptomyces microflavus (NCBI:txid1919)

Sequence (77 aa):
DQRFERLEMRTAAGNTAAQQVAQKTGCISEGVLRGARIARTRTEDGSWAEFRTDLIVWSLLPEDLEGVGEQLAESGG

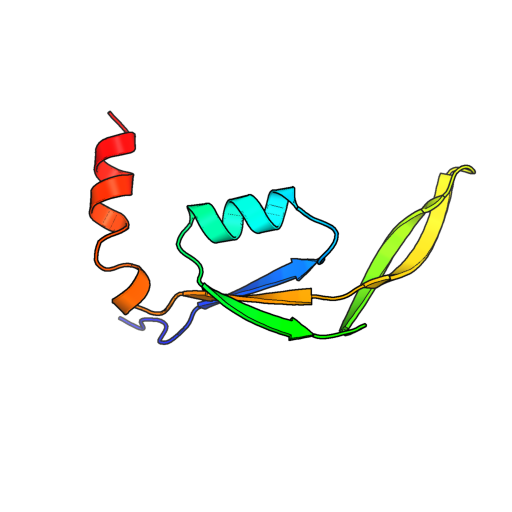InterPro domains:
  IPR016181 Acyl-CoA N-acyltransferase [SSF55729] (3-45)